Protein AF-A0A357T3I1-F1 (afdb_monomer)

Mean predicted aligned error: 11.35 Å

pLDDT: mean 78.59, std 10.68, range [49.34, 96.44]

Radius of gyration: 23.58 Å; Cα contacts (8 Å, |Δi|>4): 71; chains: 1; bounding box: 49×38×60 Å

Structure (mmCIF, N/CA/C/O backbone):
data_AF-A0A357T3I1-F1
#
_entry.id   AF-A0A357T3I1-F1
#
loop_
_atom_site.group_PDB
_atom_site.id
_atom_site.type_symbol
_atom_site.label_atom_id
_atom_site.label_alt_id
_atom_site.label_comp_id
_atom_site.label_asym_id
_atom_site.label_entity_id
_atom_site.label_seq_id
_atom_site.pdbx_PDB_ins_code
_atom_site.Cartn_x
_atom_site.Cartn_y
_atom_site.Cartn_z
_atom_site.occupancy
_atom_site.B_iso_or_equiv
_atom_site.auth_seq_id
_atom_site.auth_comp_id
_atom_site.auth_asym_id
_atom_site.auth_atom_id
_atom_site.pdbx_PDB_model_num
ATOM 1 N N . MET A 1 1 ? -26.188 -5.280 14.337 1.00 49.34 1 MET A N 1
ATOM 2 C CA . MET A 1 1 ? -26.225 -3.816 14.113 1.00 49.34 1 MET A CA 1
ATOM 3 C C . MET A 1 1 ? -26.608 -3.039 15.369 1.00 49.34 1 MET A C 1
ATOM 5 O O . MET A 1 1 ? -25.944 -2.058 15.643 1.00 49.34 1 MET A O 1
ATOM 9 N N . ALA A 1 2 ? -27.565 -3.506 16.184 1.00 55.75 2 ALA A N 1
ATOM 10 C CA . ALA A 1 2 ? -27.980 -2.818 17.419 1.00 55.75 2 ALA A CA 1
ATOM 11 C C . ALA A 1 2 ? -26.883 -2.637 18.499 1.00 55.75 2 ALA A C 1
ATOM 13 O O . ALA A 1 2 ? -27.003 -1.756 19.335 1.00 55.75 2 ALA A O 1
ATOM 14 N N . ALA A 1 3 ? -25.813 -3.443 18.479 1.00 58.44 3 ALA A N 1
ATOM 15 C CA . ALA A 1 3 ? -24.704 -3.369 19.441 1.00 58.44 3 ALA A CA 1
ATOM 16 C C . ALA A 1 3 ? -23.721 -2.203 19.207 1.00 58.44 3 ALA A C 1
ATOM 18 O O . ALA A 1 3 ? -23.031 -1.786 20.128 1.00 58.44 3 ALA A O 1
ATOM 19 N N . LEU A 1 4 ? -23.633 -1.715 17.964 1.00 58.88 4 LEU A N 1
ATOM 20 C CA . LEU A 1 4 ? -22.737 -0.623 17.555 1.00 58.88 4 LEU A CA 1
ATOM 21 C C . LEU A 1 4 ? -23.476 0.728 17.473 1.00 58.88 4 LEU A C 1
ATOM 23 O O . LEU A 1 4 ? -22.842 1.754 17.265 1.00 58.88 4 LEU A O 1
ATOM 27 N N . ASP A 1 5 ? -24.800 0.726 17.667 1.00 59.16 5 ASP A N 1
ATOM 28 C CA . ASP A 1 5 ? -25.679 1.908 17.686 1.00 59.16 5 ASP A CA 1
ATOM 29 C C . ASP A 1 5 ? -25.982 2.354 19.131 1.00 59.16 5 ASP A C 1
ATOM 31 O O . ASP A 1 5 ? -27.090 2.749 19.494 1.00 59.16 5 ASP A O 1
ATOM 35 N N . THR A 1 6 ? -24.993 2.214 20.012 1.00 65.44 6 THR A N 1
ATOM 36 C CA . THR A 1 6 ? -25.048 2.754 21.373 1.00 65.44 6 THR A CA 1
ATOM 37 C C . THR A 1 6 ? -24.766 4.254 21.308 1.00 65.44 6 THR A C 1
ATOM 39 O O . THR A 1 6 ? -23.938 4.700 20.515 1.00 65.44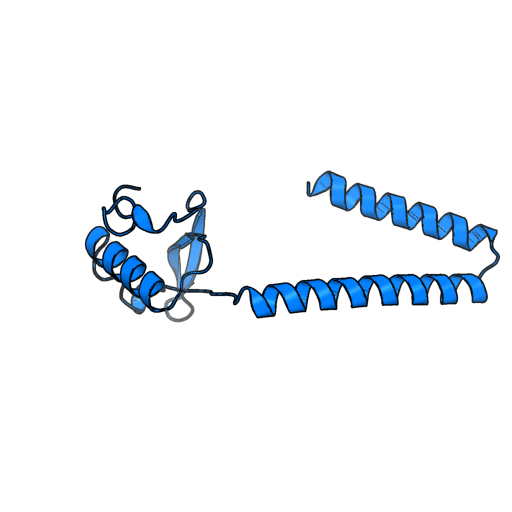 6 THR A O 1
ATOM 42 N N . GLU A 1 7 ? -25.420 5.053 22.154 1.00 62.41 7 GLU A N 1
ATOM 43 C CA . GLU A 1 7 ? -25.357 6.525 22.098 1.00 62.41 7 GLU A CA 1
ATOM 44 C C . GLU A 1 7 ? -23.918 7.086 22.160 1.00 62.41 7 GLU A C 1
ATOM 46 O O . GLU A 1 7 ? -23.617 8.100 21.533 1.00 62.41 7 GLU A O 1
ATOM 51 N N . GLU A 1 8 ? -23.012 6.375 22.841 1.00 61.28 8 GLU A N 1
ATOM 52 C CA . GLU A 1 8 ? -21.580 6.692 22.939 1.00 61.28 8 GLU A CA 1
ATOM 53 C C . GLU A 1 8 ? -20.787 6.396 21.654 1.00 61.28 8 GLU A C 1
ATOM 55 O O . GLU A 1 8 ? -19.853 7.124 21.327 1.00 61.28 8 GLU A O 1
ATOM 60 N N . LEU A 1 9 ? -21.175 5.366 20.894 1.00 61.47 9 LEU A N 1
ATOM 61 C CA . LEU A 1 9 ? -20.505 4.953 19.654 1.00 61.47 9 LEU A CA 1
ATOM 62 C C . LEU A 1 9 ? -21.019 5.715 18.426 1.00 61.47 9 LEU A C 1
ATOM 64 O O . LEU A 1 9 ? -20.276 5.910 17.465 1.00 61.47 9 LEU A O 1
ATOM 68 N N . ARG A 1 10 ? -22.257 6.220 18.477 1.00 64.56 10 ARG A N 1
ATOM 69 C CA . ARG A 1 10 ? -22.855 7.044 17.412 1.00 64.56 10 ARG A CA 1
ATOM 70 C C . ARG A 1 10 ? -22.132 8.381 17.213 1.00 64.56 10 ARG A C 1
ATOM 72 O O . ARG A 1 10 ? -22.077 8.889 16.099 1.00 64.56 10 ARG A O 1
ATOM 79 N N . ASN A 1 11 ? -21.546 8.935 18.275 1.00 64.56 11 ASN A N 1
ATOM 80 C CA . ASN A 1 11 ? -20.749 10.167 18.203 1.00 64.56 11 ASN A CA 1
ATOM 81 C C . ASN A 1 11 ? -19.350 9.947 17.610 1.00 64.56 11 ASN A C 1
ATOM 83 O O . ASN A 1 11 ? -18.646 10.914 17.329 1.00 64.56 11 ASN A O 1
ATOM 87 N N . LEU A 1 12 ? -18.939 8.690 17.449 1.00 66.75 12 LEU A N 1
ATOM 88 C CA . LEU A 1 12 ? -17.591 8.323 17.044 1.00 66.75 12 LEU A CA 1
ATOM 89 C C . LEU A 1 12 ? -17.424 8.200 15.516 1.00 66.75 12 LEU A C 1
ATOM 91 O O . LEU A 1 12 ? -16.318 7.897 15.063 1.00 66.75 12 LEU A O 1
ATOM 95 N N . ASP A 1 13 ? -18.501 8.442 14.752 1.00 65.31 13 ASP A N 1
ATOM 96 C CA . ASP A 1 13 ? -18.600 8.316 13.286 1.00 65.31 13 ASP A CA 1
ATOM 97 C C . ASP A 1 13 ? -17.827 7.095 12.770 1.00 65.31 13 ASP A C 1
ATOM 99 O O . ASP A 1 13 ? -16.860 7.174 12.007 1.00 65.31 13 ASP A O 1
ATOM 103 N N . LEU A 1 14 ? -18.180 5.936 13.330 1.00 69.81 14 LEU A N 1
ATOM 104 C CA . LEU A 1 14 ? -17.583 4.670 12.945 1.00 69.81 14 LEU A CA 1
ATOM 105 C C . LEU A 1 14 ? -18.093 4.311 11.553 1.00 69.81 14 LEU A C 1
ATOM 107 O O . LEU A 1 14 ? -19.210 3.824 11.388 1.00 69.81 14 LEU A O 1
ATOM 111 N N . GLU A 1 15 ? -17.252 4.530 10.550 1.00 66.81 15 GLU A N 1
ATOM 112 C CA . GLU A 1 15 ? -17.477 3.999 9.212 1.00 66.81 15 GLU A CA 1
ATOM 113 C C . GLU A 1 15 ? -17.235 2.482 9.263 1.00 66.81 15 GLU A C 1
ATOM 115 O O . GLU A 1 15 ? -16.101 2.003 9.196 1.00 66.81 15 GLU A O 1
ATOM 120 N N . VAL A 1 16 ? -18.307 1.726 9.515 1.00 69.50 16 VAL A N 1
ATOM 121 C CA . VAL A 1 16 ? -18.262 0.265 9.634 1.00 69.50 16 VAL A CA 1
ATOM 122 C C . VAL A 1 16 ? -18.706 -0.358 8.316 1.00 69.50 16 VAL A C 1
ATOM 124 O O . VAL A 1 16 ? -19.851 -0.196 7.890 1.00 69.50 16 VAL A O 1
ATOM 127 N N . GLY A 1 17 ? -17.804 -1.101 7.674 1.00 67.25 17 GLY A N 1
ATOM 128 C CA . GLY A 1 17 ? -18.145 -1.905 6.499 1.00 67.25 17 GLY A CA 1
ATOM 129 C C . GLY A 1 17 ? -19.088 -3.068 6.849 1.00 67.25 17 GLY A C 1
ATOM 130 O O . GLY A 1 17 ? -19.182 -3.462 8.014 1.00 67.25 17 GLY A O 1
ATOM 131 N N . PRO A 1 18 ? -19.790 -3.667 5.868 1.00 72.81 18 PRO A N 1
ATOM 132 C CA . PRO A 1 18 ? -20.640 -4.820 6.135 1.00 72.81 18 PRO A CA 1
ATOM 133 C C . PRO A 1 18 ? -19.800 -5.969 6.723 1.00 72.81 18 PRO A C 1
ATOM 135 O O . PRO A 1 18 ? -18.780 -6.333 6.125 1.00 72.81 18 PRO A O 1
ATOM 138 N N . PRO A 1 19 ? -20.210 -6.547 7.868 1.00 71.75 19 PRO A N 1
ATOM 139 C CA . PRO A 1 19 ? -19.456 -7.603 8.530 1.00 71.75 19 PRO A CA 1
ATOM 140 C C . PRO A 1 19 ? -19.282 -8.801 7.599 1.00 71.75 19 PRO A C 1
ATOM 142 O O . PRO A 1 19 ? -20.251 -9.274 7.001 1.00 71.75 19 PRO A O 1
ATOM 145 N N . GLN A 1 20 ? -18.048 -9.287 7.482 1.00 77.56 20 GLN A N 1
ATOM 146 C CA . GLN A 1 20 ? -17.726 -10.439 6.645 1.00 77.56 20 GLN A CA 1
ATOM 147 C C . GLN A 1 20 ? -17.633 -11.703 7.509 1.00 77.56 20 GLN A C 1
ATOM 149 O O . GLN A 1 20 ? -17.027 -11.653 8.583 1.00 77.56 20 GLN A O 1
ATOM 154 N N . PRO A 1 21 ? -18.205 -12.840 7.076 1.00 78.88 21 PRO A N 1
ATOM 155 C CA . PRO A 1 21 ? -17.994 -14.107 7.761 1.00 78.88 21 PRO A CA 1
ATOM 156 C C . PRO A 1 21 ? -16.523 -14.514 7.630 1.00 78.88 21 PRO A C 1
ATOM 158 O O . PRO A 1 21 ? -15.963 -14.505 6.533 1.00 78.88 21 PRO A O 1
ATOM 161 N N . TYR A 1 22 ? -15.899 -14.879 8.745 1.00 79.12 22 TYR A N 1
ATOM 162 C CA . TYR A 1 22 ? -14.507 -15.307 8.792 1.00 79.12 22 TYR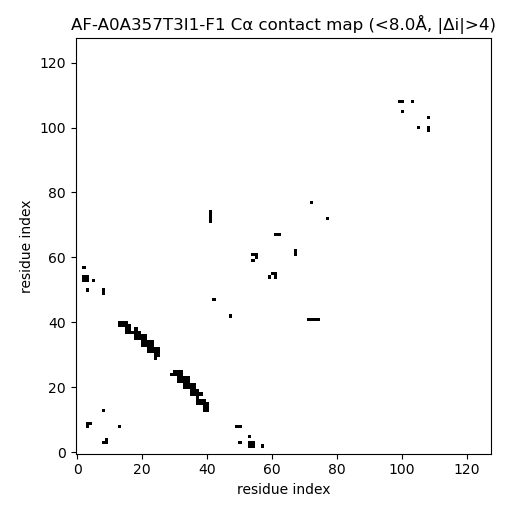 A CA 1
ATOM 163 C C . TYR A 1 22 ? -14.417 -16.653 9.498 1.00 79.12 22 TYR A C 1
ATOM 165 O O . TYR A 1 22 ? -14.842 -16.786 10.639 1.00 79.12 22 TYR A O 1
ATOM 173 N N . ASN A 1 23 ? -13.866 -17.656 8.823 1.00 79.06 23 ASN A N 1
ATOM 174 C CA . ASN A 1 23 ? -13.674 -18.980 9.402 1.00 79.06 23 ASN A CA 1
ATOM 175 C C . ASN A 1 23 ? -12.182 -19.186 9.620 1.00 79.06 23 ASN A C 1
ATOM 177 O O . ASN A 1 23 ? -11.398 -18.997 8.689 1.00 79.06 23 ASN A O 1
ATOM 181 N N . TYR A 1 24 ? -11.796 -19.593 10.824 1.00 73.69 24 TYR A N 1
ATOM 182 C CA . TYR A 1 24 ? -10.412 -19.937 11.124 1.00 73.69 24 TYR A CA 1
ATOM 183 C C . TYR A 1 24 ? -10.343 -21.276 11.850 1.00 73.69 24 TYR A C 1
ATOM 185 O O . TYR A 1 24 ? -11.229 -21.648 12.622 1.00 73.69 24 TYR A O 1
ATOM 193 N N . VAL A 1 25 ? -9.277 -22.018 11.566 1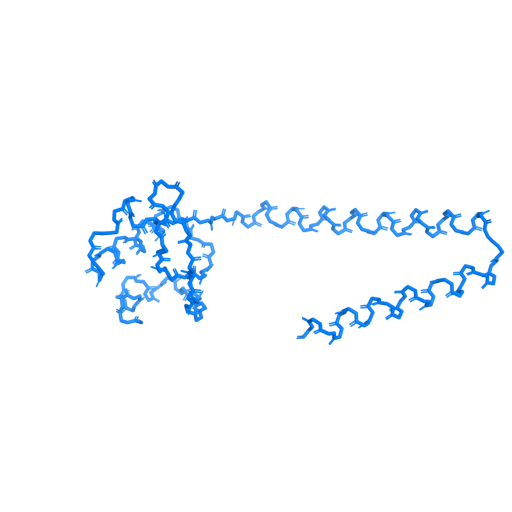.00 73.88 25 VAL A N 1
ATOM 194 C CA . VAL A 1 25 ? -8.978 -23.275 12.249 1.00 73.88 25 VAL A CA 1
ATOM 195 C C . VAL A 1 25 ? -8.155 -22.936 13.476 1.00 73.88 25 VAL A C 1
ATOM 197 O O . VAL A 1 25 ? -7.089 -22.332 13.357 1.00 73.88 25 VAL A O 1
ATOM 200 N N . ASP A 1 26 ? -8.649 -23.317 14.647 1.00 71.62 26 ASP A N 1
ATOM 201 C CA . ASP A 1 26 ? -7.914 -23.157 15.894 1.00 71.62 26 ASP A CA 1
ATOM 202 C C . ASP A 1 26 ? -6.678 -24.086 15.888 1.00 71.62 26 ASP A C 1
ATOM 204 O O . ASP A 1 26 ? -6.840 -25.309 15.792 1.00 71.62 26 ASP A O 1
ATOM 208 N N . PRO A 1 27 ? -5.442 -23.553 15.983 1.00 69.06 27 PRO A N 1
ATOM 209 C CA . PRO A 1 27 ? -4.225 -24.365 15.930 1.00 69.06 27 PRO A CA 1
ATOM 210 C C . PRO A 1 27 ? -4.082 -25.364 17.085 1.00 69.06 27 PRO A C 1
ATOM 212 O O . PRO A 1 27 ? -3.336 -26.331 16.950 1.00 69.06 27 PRO A O 1
ATOM 215 N N . GLN A 1 28 ? -4.758 -25.137 18.218 1.00 71.75 28 GLN A N 1
ATOM 216 C CA . GLN A 1 28 ? -4.633 -25.974 19.414 1.00 71.75 28 GLN A CA 1
ATOM 217 C C . GLN A 1 28 ? -5.680 -27.089 19.463 1.00 71.75 28 GLN A C 1
ATOM 219 O O . GLN A 1 28 ? -5.391 -28.188 19.931 1.00 71.75 28 GLN A O 1
ATOM 224 N N . THR A 1 29 ? -6.891 -26.828 18.964 1.00 74.00 29 THR A N 1
ATOM 225 C CA . THR A 1 29 ? -8.011 -27.784 19.024 1.00 74.00 29 THR A CA 1
ATOM 226 C C . THR A 1 29 ? -8.369 -28.404 17.672 1.00 74.00 29 THR A C 1
ATOM 228 O O . THR A 1 29 ? -9.145 -29.357 17.628 1.00 74.00 29 THR A O 1
ATOM 231 N N . GLY A 1 30 ? -7.822 -27.895 16.559 1.00 76.00 30 GLY A N 1
ATOM 232 C CA . GLY A 1 30 ? -8.135 -28.354 15.198 1.00 76.00 30 GLY A CA 1
ATOM 233 C C . GLY A 1 30 ? -9.594 -28.120 14.782 1.00 76.00 30 GLY A C 1
ATOM 234 O O . GLY A 1 30 ? -10.019 -28.583 13.722 1.00 76.00 30 GLY A O 1
ATOM 235 N N . GLY A 1 31 ? -10.372 -27.429 15.619 1.00 77.00 31 GLY A N 1
ATOM 236 C CA . GLY A 1 31 ? -11.775 -27.120 15.393 1.00 77.00 31 GLY A CA 1
ATOM 237 C C . GLY A 1 31 ? -11.947 -25.925 14.460 1.00 77.00 31 GLY A C 1
ATOM 238 O O . GLY A 1 31 ? -11.205 -24.946 14.536 1.00 77.00 31 GLY A O 1
ATOM 239 N N . GLN A 1 32 ? -12.952 -26.003 13.587 1.00 75.44 32 GLN A N 1
ATOM 240 C CA . GLN A 1 32 ? -13.398 -24.873 12.771 1.00 75.44 32 GLN A CA 1
ATOM 241 C C . GLN A 1 32 ? -14.182 -23.902 13.659 1.00 75.44 32 GLN A C 1
ATOM 243 O O . GLN A 1 32 ? -15.248 -24.264 14.166 1.00 75.44 32 GLN A O 1
ATOM 248 N N . LYS A 1 33 ? -13.665 -22.685 13.850 1.00 75.69 33 LYS A N 1
ATOM 249 C CA . LYS A 1 33 ? -14.360 -21.603 14.554 1.00 75.69 33 LYS A CA 1
ATOM 250 C C . LYS A 1 33 ? -14.923 -20.603 13.545 1.00 75.69 33 LYS A C 1
ATOM 252 O O . LYS A 1 33 ? -14.307 -20.310 12.519 1.00 75.69 33 LYS A O 1
ATOM 257 N N . TYR A 1 34 ? -16.113 -20.097 13.855 1.00 74.75 34 TYR A N 1
ATOM 258 C CA . TYR A 1 34 ? -16.811 -19.085 13.069 1.00 74.75 34 TYR A CA 1
ATOM 259 C C . TYR A 1 34 ? -16.653 -17.737 13.761 1.00 74.75 34 TYR A C 1
ATOM 261 O O . TYR A 1 34 ? -16.952 -17.606 14.946 1.00 74.75 34 TYR A O 1
ATOM 269 N N . GLY A 1 35 ? -16.196 -16.746 13.013 1.00 76.81 35 GLY A N 1
ATOM 270 C CA . GLY A 1 35 ? -15.995 -15.381 13.459 1.00 76.81 35 GLY A CA 1
ATOM 271 C C . GLY A 1 35 ? -16.605 -14.383 12.485 1.00 76.81 35 GLY A C 1
ATOM 272 O O . GLY A 1 35 ? -17.082 -14.719 11.396 1.00 76.81 35 GLY A O 1
ATOM 273 N N . VAL A 1 36 ? -16.587 -13.125 12.899 1.00 79.00 36 VAL A N 1
ATOM 274 C CA . VAL A 1 36 ? -17.044 -12.001 12.090 1.00 79.00 36 VAL A CA 1
ATOM 275 C C . VAL A 1 36 ? -15.912 -10.998 12.007 1.00 79.00 36 VAL A C 1
ATOM 277 O O . VAL A 1 36 ? -15.366 -10.593 13.030 1.00 79.00 36 VAL A O 1
ATOM 280 N N . LEU A 1 37 ? -15.572 -10.597 10.788 1.00 79.88 37 LEU A N 1
ATOM 281 C CA . LEU A 1 37 ? -14.552 -9.597 10.541 1.00 79.88 37 LEU A CA 1
ATOM 282 C C . LEU A 1 37 ? -15.213 -8.235 10.320 1.00 79.88 37 LEU A C 1
ATOM 284 O O . LEU A 1 37 ? -16.067 -8.066 9.444 1.00 79.88 37 LEU A O 1
ATOM 288 N N . ILE A 1 38 ? -14.820 -7.279 11.158 1.00 80.75 38 ILE A N 1
ATOM 289 C CA . ILE A 1 38 ? -15.347 -5.918 11.199 1.00 80.75 38 ILE A CA 1
ATOM 290 C C . ILE A 1 38 ? -14.197 -4.981 10.837 1.00 80.75 38 ILE A C 1
ATOM 292 O O . ILE A 1 38 ? -13.169 -4.978 11.507 1.00 80.75 38 ILE A O 1
ATOM 296 N N . HIS A 1 39 ? -14.372 -4.194 9.776 1.00 81.38 39 HIS A N 1
ATOM 297 C CA . HIS A 1 39 ? -13.441 -3.125 9.427 1.00 81.38 39 HIS A CA 1
ATOM 298 C C . HIS A 1 39 ? -13.996 -1.792 9.906 1.00 81.38 39 HIS A C 1
ATOM 300 O O . HIS A 1 39 ? -15.178 -1.500 9.713 1.00 81.38 39 HIS A O 1
ATOM 306 N N . THR A 1 40 ? -13.121 -0.985 10.486 1.00 81.88 40 THR A N 1
ATOM 307 C CA . THR A 1 40 ? -13.423 0.353 10.986 1.00 81.88 40 THR A CA 1
ATOM 308 C C . THR A 1 40 ? -12.321 1.311 10.552 1.00 81.88 40 THR A C 1
ATOM 310 O O . THR A 1 40 ? -11.241 0.892 10.122 1.00 81.88 40 THR A O 1
ATOM 313 N N . ARG A 1 41 ? -12.544 2.615 10.739 1.00 82.81 41 ARG A N 1
ATOM 314 C CA . ARG A 1 41 ? -11.439 3.579 10.745 1.00 82.81 41 ARG A CA 1
ATOM 315 C C . ARG A 1 41 ? -10.431 3.254 11.852 1.00 82.81 41 ARG A C 1
ATOM 317 O O . ARG A 1 41 ? -10.726 2.509 12.789 1.00 82.81 41 ARG A O 1
ATOM 324 N N . PHE A 1 42 ? -9.262 3.883 11.772 1.00 80.44 42 PHE A N 1
ATOM 325 C CA . PHE A 1 42 ? -8.302 3.888 12.871 1.00 80.44 42 PHE A CA 1
ATOM 326 C C . PHE A 1 42 ? -8.970 4.406 14.154 1.00 80.44 42 PHE A C 1
ATOM 328 O O . PHE A 1 42 ? -9.526 5.509 14.153 1.00 80.44 42 PHE A O 1
ATOM 335 N N . LEU A 1 43 ? -8.914 3.607 15.221 1.00 82.38 43 LEU A N 1
ATOM 336 C CA . LEU A 1 43 ? -9.381 3.961 16.561 1.00 82.38 43 LEU A CA 1
ATOM 337 C C . LEU A 1 43 ? -8.180 4.236 17.460 1.00 82.38 43 LEU A C 1
ATOM 339 O O . LEU A 1 43 ? -7.182 3.533 17.389 1.00 8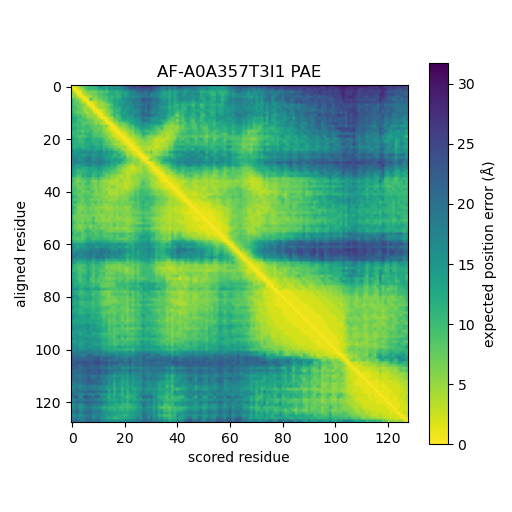2.38 43 LEU A O 1
ATOM 343 N N . ASN A 1 44 ? -8.249 5.231 18.334 1.00 81.75 44 ASN A N 1
ATOM 344 C CA . ASN A 1 44 ? -7.231 5.354 19.381 1.00 81.75 44 ASN A CA 1
ATOM 345 C C . ASN A 1 44 ? -7.459 4.315 20.509 1.00 81.75 44 ASN A C 1
ATOM 347 O O . ASN A 1 44 ? -8.534 3.729 20.601 1.00 81.75 44 ASN A O 1
ATOM 351 N N . GLN A 1 45 ? -6.486 4.121 21.412 1.00 82.62 45 GLN A N 1
ATOM 352 C CA . GLN A 1 45 ? -6.606 3.152 22.524 1.00 82.62 45 GLN A CA 1
ATOM 353 C C . GLN A 1 45 ? -7.854 3.349 23.407 1.00 82.62 45 GLN A C 1
ATOM 355 O O . GLN A 1 45 ? -8.369 2.392 23.982 1.00 82.62 45 GLN A O 1
ATOM 360 N N . GLN A 1 46 ? -8.331 4.587 23.564 1.00 82.88 46 GLN A N 1
ATOM 361 C CA . GLN A 1 46 ? -9.501 4.890 24.393 1.00 82.88 46 GLN A CA 1
ATOM 362 C C . GLN A 1 46 ? -10.789 4.493 23.663 1.00 82.88 46 GLN A C 1
ATOM 364 O O . GLN A 1 46 ? -11.659 3.855 24.246 1.00 82.88 46 GLN A O 1
ATOM 369 N N . GLU A 1 47 ? -10.876 4.831 22.378 1.00 81.69 47 GLU A N 1
ATOM 370 C CA . GLU A 1 47 ? -11.969 4.472 21.477 1.00 81.69 47 GLU A CA 1
ATOM 371 C C . GLU A 1 47 ? -12.079 2.954 21.290 1.00 81.69 47 GLU A C 1
ATOM 373 O O . GLU A 1 47 ? -13.172 2.402 21.372 1.00 81.69 47 GLU A O 1
ATOM 378 N N . GLU A 1 48 ? -10.951 2.270 21.101 1.00 82.06 48 GLU A N 1
ATOM 379 C CA . GLU A 1 48 ? -10.889 0.812 20.981 1.00 82.06 48 GLU A CA 1
ATOM 380 C C . GLU A 1 48 ? -11.459 0.135 22.228 1.00 82.06 48 GLU A C 1
ATOM 382 O O . GLU A 1 48 ? -12.341 -0.718 22.130 1.00 82.06 48 GLU A O 1
ATOM 387 N N . LYS A 1 49 ? -11.028 0.576 23.416 1.00 83.62 49 LYS A N 1
ATOM 388 C CA . LYS A 1 49 ? -11.526 0.034 24.681 1.00 83.62 49 LYS A CA 1
ATOM 389 C C . LYS A 1 49 ? -13.035 0.234 24.836 1.00 83.62 49 LYS A C 1
ATOM 391 O O . LYS A 1 49 ? -13.716 -0.663 25.333 1.00 83.62 49 LYS A O 1
ATOM 396 N N . LEU A 1 50 ? -13.565 1.381 24.407 1.00 82.38 50 LEU A N 1
ATOM 397 C CA . LEU A 1 50 ? -15.007 1.652 24.420 1.00 82.38 50 LEU A CA 1
ATOM 398 C C . LEU A 1 50 ? -15.767 0.719 23.470 1.00 82.38 50 LEU A C 1
ATOM 400 O O . LEU A 1 50 ? -16.808 0.183 23.849 1.00 82.38 50 LEU A O 1
ATOM 404 N N . VAL A 1 51 ? -15.234 0.478 22.270 1.00 81.81 51 VAL A N 1
ATOM 405 C CA . VAL A 1 51 ? -15.832 -0.440 21.290 1.00 81.81 51 VAL A CA 1
ATOM 406 C C . VAL A 1 51 ? -15.819 -1.881 21.797 1.00 81.81 51 VAL A C 1
ATOM 408 O O . VAL A 1 51 ? -16.852 -2.544 21.733 1.00 81.81 51 VAL A O 1
ATOM 411 N N . ILE A 1 52 ? -14.702 -2.353 22.357 1.00 81.56 52 ILE A N 1
ATOM 412 C CA . ILE A 1 52 ? -14.598 -3.704 22.932 1.00 81.56 52 ILE A CA 1
ATOM 413 C C . ILE A 1 52 ? -15.578 -3.862 24.100 1.00 81.56 52 ILE A C 1
ATOM 415 O O . ILE A 1 52 ? -16.368 -4.800 24.106 1.00 81.56 52 ILE A O 1
ATOM 419 N N . THR A 1 53 ? -15.632 -2.892 25.019 1.00 82.00 53 THR A N 1
ATOM 420 C CA . THR A 1 53 ? -16.568 -2.925 26.160 1.00 82.00 53 THR A CA 1
ATOM 421 C C . THR A 1 53 ? -18.033 -2.956 25.697 1.00 82.00 53 THR A C 1
ATOM 423 O O . THR A 1 53 ? -18.874 -3.650 26.272 1.00 82.00 53 THR A O 1
ATOM 426 N N . ALA A 1 54 ? -18.374 -2.205 24.645 1.00 80.06 54 ALA A N 1
ATOM 427 C CA . ALA A 1 54 ? -19.719 -2.212 24.075 1.00 80.06 54 ALA A CA 1
ATOM 428 C C . ALA A 1 54 ? -20.058 -3.545 23.385 1.00 80.06 54 ALA A C 1
ATOM 430 O O . ALA A 1 54 ? -21.190 -4.023 23.498 1.00 80.06 54 ALA A O 1
ATOM 431 N N . LEU A 1 55 ? -19.085 -4.156 22.704 1.00 79.12 55 LEU A N 1
ATOM 432 C CA . LEU A 1 55 ? -19.223 -5.471 22.079 1.00 79.12 55 LEU A CA 1
ATOM 433 C C . LEU A 1 55 ? -19.407 -6.574 23.130 1.00 79.12 55 LEU A C 1
ATOM 435 O O . LEU A 1 55 ? -20.338 -7.369 22.999 1.00 79.12 55 LEU A O 1
ATOM 439 N N . GLU A 1 56 ? -18.610 -6.572 24.200 1.00 80.31 56 GLU A N 1
ATOM 440 C CA . GLU A 1 56 ? -18.750 -7.495 25.336 1.00 80.31 56 GLU A CA 1
ATOM 441 C C . GLU A 1 56 ? -20.138 -7.385 25.982 1.00 80.31 56 GLU A C 1
ATOM 443 O O . GLU A 1 56 ? -20.816 -8.380 26.242 1.00 80.31 56 GLU A O 1
ATOM 448 N N . LYS A 1 57 ? -20.632 -6.157 26.174 1.00 79.00 57 LYS A N 1
ATOM 449 C CA . LYS A 1 57 ? -21.961 -5.924 26.752 1.00 79.00 57 LYS A CA 1
ATOM 450 C C . LYS A 1 57 ? -23.098 -6.460 25.876 1.00 79.00 57 LYS A C 1
ATOM 452 O O . LYS A 1 57 ? -24.144 -6.838 26.402 1.00 79.00 57 LYS A O 1
ATOM 457 N N . ALA A 1 58 ? -22.929 -6.456 24.555 1.00 74.69 58 ALA A N 1
ATOM 458 C CA . ALA A 1 58 ? -23.966 -6.867 23.616 1.00 74.69 58 ALA A CA 1
ATOM 459 C C . ALA A 1 58 ? -23.944 -8.365 23.276 1.00 74.69 58 ALA A C 1
ATOM 461 O O . ALA A 1 58 ? -25.000 -8.926 22.982 1.00 74.69 58 ALA A O 1
ATOM 462 N N . PHE A 1 59 ? -22.768 -8.999 23.294 1.00 73.38 59 PHE A N 1
ATOM 463 C CA . PHE A 1 59 ? -22.579 -10.383 22.845 1.00 73.38 59 PHE A CA 1
ATOM 464 C C . PHE A 1 59 ? -22.125 -11.356 23.953 1.00 73.38 59 PHE A C 1
ATOM 466 O O . PHE A 1 59 ? -22.115 -12.560 23.704 1.00 73.38 59 PHE A O 1
ATOM 473 N N . GLY A 1 60 ? -21.845 -10.877 25.173 1.00 71.56 60 GLY A N 1
ATOM 474 C CA . GLY A 1 60 ? -21.293 -11.667 26.286 1.00 71.56 60 GLY A CA 1
ATOM 475 C C . GLY A 1 60 ? -19.775 -11.491 26.417 1.00 71.56 60 GLY A C 1
ATOM 476 O O . GLY A 1 60 ? -19.181 -10.795 25.600 1.00 71.56 60 GLY A O 1
ATOM 477 N N . GLU A 1 61 ? -19.141 -12.089 27.436 1.00 65.00 61 GLU A N 1
ATOM 478 C CA . GLU A 1 61 ? -17.673 -12.044 27.593 1.00 65.00 61 GLU A CA 1
ATOM 479 C C . GLU A 1 61 ? -16.990 -12.550 26.313 1.00 65.00 61 GLU A C 1
ATOM 481 O O . GLU A 1 61 ? -17.067 -13.731 25.971 1.00 65.00 61 GLU A O 1
ATOM 486 N N . ILE A 1 62 ? -16.341 -11.634 25.592 1.00 63.69 62 ILE A N 1
ATOM 487 C CA . ILE A 1 62 ? -15.487 -11.952 24.451 1.00 63.69 62 ILE A CA 1
ATOM 488 C C . ILE A 1 62 ? -14.110 -12.260 25.036 1.00 63.69 62 ILE A C 1
ATOM 490 O O . ILE A 1 62 ? -13.218 -11.421 25.046 1.00 63.69 62 ILE A O 1
ATOM 494 N N . ASP A 1 63 ? -13.972 -13.451 25.611 1.00 57.94 63 ASP A N 1
ATOM 495 C CA . ASP A 1 63 ? -12.732 -13.883 26.260 1.00 57.94 63 ASP A CA 1
ATOM 496 C C . ASP A 1 63 ? -11.623 -14.174 25.225 1.00 57.94 63 ASP A C 1
ATOM 498 O O . ASP A 1 63 ? -11.914 -14.365 24.038 1.00 57.94 63 ASP A O 1
ATOM 502 N N . GLU A 1 64 ? -10.359 -14.272 25.647 1.00 54.19 64 GLU A N 1
ATOM 503 C CA . GLU A 1 64 ? -9.221 -14.583 24.755 1.00 54.19 64 GLU A CA 1
ATOM 504 C C . GLU A 1 64 ? -9.399 -15.934 24.019 1.00 54.19 64 GLU A C 1
ATOM 506 O O . GLU A 1 64 ? -8.956 -16.088 22.876 1.00 54.19 64 GLU A O 1
ATOM 511 N N . GLU A 1 65 ? -10.145 -16.888 24.595 1.00 54.66 65 GLU A N 1
ATOM 512 C CA . GLU A 1 65 ? -10.517 -18.157 23.936 1.00 54.66 65 GLU A CA 1
ATOM 513 C C . GLU A 1 65 ? -11.468 -17.991 22.732 1.00 54.66 65 GLU A C 1
ATOM 515 O O . GLU A 1 65 ? -11.535 -18.860 21.844 1.00 54.66 65 GLU A O 1
ATOM 520 N N . SER A 1 66 ? -12.171 -16.857 22.666 1.00 58.22 66 SER A N 1
ATOM 521 C CA . SER A 1 66 ? -13.045 -16.457 21.557 1.00 58.22 66 SER A CA 1
ATOM 522 C C . SER A 1 66 ? -12.255 -16.049 20.311 1.00 58.22 66 SER A C 1
ATOM 524 O O . SER A 1 66 ? -12.838 -15.931 19.237 1.00 58.22 66 SER A O 1
ATOM 526 N N . GLY A 1 67 ? -10.935 -15.844 20.432 1.00 61.31 67 GLY A N 1
ATOM 527 C CA . GLY A 1 67 ? -10.047 -15.510 19.318 1.00 61.31 67 GLY A CA 1
ATOM 528 C C . GLY A 1 67 ? -10.195 -14.082 18.792 1.00 61.31 67 GLY A C 1
ATOM 529 O O . GLY A 1 67 ? -10.031 -13.867 17.590 1.00 61.31 67 GLY A O 1
ATOM 530 N N . LEU A 1 68 ? -10.505 -13.110 19.659 1.00 71.31 68 LEU A N 1
ATOM 531 C CA . LEU A 1 68 ? -10.530 -11.695 19.281 1.00 71.31 68 LEU A CA 1
ATOM 532 C C . LEU A 1 68 ? -9.145 -11.273 18.760 1.00 71.31 68 LEU A C 1
ATOM 534 O O . LEU A 1 68 ? -8.167 -11.249 19.502 1.00 71.31 68 LEU A O 1
ATOM 538 N N . GLN A 1 69 ? -9.068 -10.930 17.474 1.00 72.12 69 GLN A N 1
ATOM 539 C CA . GLN A 1 69 ? -7.868 -10.371 16.857 1.00 72.12 69 GLN A CA 1
ATOM 540 C C . GLN A 1 69 ? -8.138 -8.931 16.444 1.00 72.12 69 GLN A C 1
ATOM 542 O O . GLN A 1 69 ? -8.894 -8.676 15.505 1.00 72.12 69 GLN A O 1
ATOM 547 N N . VAL A 1 70 ? -7.490 -7.994 17.130 1.00 74.94 70 VAL A N 1
ATOM 548 C CA . VAL A 1 70 ? -7.478 -6.588 16.731 1.00 74.94 70 VAL A CA 1
ATOM 549 C C . VAL A 1 70 ? -6.206 -6.336 15.932 1.00 74.94 70 VAL A C 1
ATOM 551 O O . VAL A 1 70 ? -5.103 -6.334 16.471 1.00 74.94 70 VAL A O 1
ATOM 554 N N . ASN A 1 71 ? -6.366 -6.151 14.623 1.00 79.25 71 ASN A N 1
ATOM 555 C CA . ASN A 1 71 ? -5.272 -5.799 13.727 1.00 79.25 71 ASN A CA 1
ATOM 556 C C .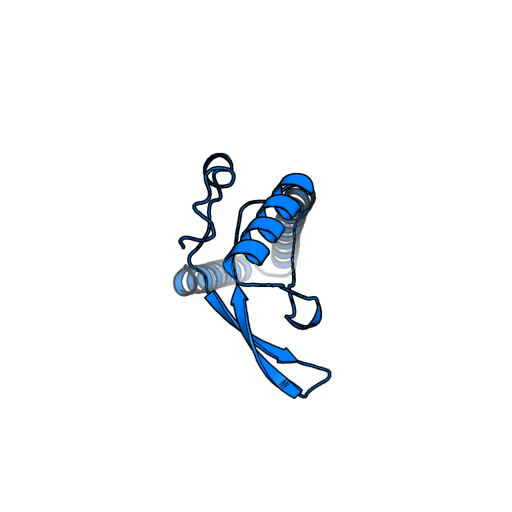 ASN A 1 71 ? -5.372 -4.314 13.392 1.00 79.25 71 ASN A C 1
ATOM 558 O O . ASN A 1 71 ? -6.262 -3.895 12.652 1.00 79.25 71 ASN A O 1
ATOM 562 N N . GLN A 1 72 ? -4.447 -3.525 13.930 1.00 75.31 72 GLN A N 1
ATOM 563 C CA . GLN A 1 72 ? -4.409 -2.087 13.718 1.00 75.31 72 GLN A CA 1
ATOM 564 C C . GLN A 1 72 ? -3.186 -1.691 12.899 1.00 75.31 72 GLN A C 1
ATOM 566 O O . GLN A 1 72 ? -2.063 -2.099 13.186 1.00 75.31 72 GLN A O 1
ATOM 571 N N . VAL A 1 73 ? -3.412 -0.853 11.890 1.00 77.75 73 VAL A N 1
ATOM 572 C CA . VAL A 1 73 ? -2.342 -0.222 11.119 1.00 77.75 73 VAL A CA 1
ATOM 573 C C . VAL A 1 73 ? -2.362 1.269 11.411 1.00 77.75 73 VAL A C 1
ATOM 575 O O . VAL A 1 73 ? -3.382 1.936 11.231 1.00 77.75 73 VAL A O 1
ATOM 578 N N . GLU A 1 74 ? -1.230 1.799 11.866 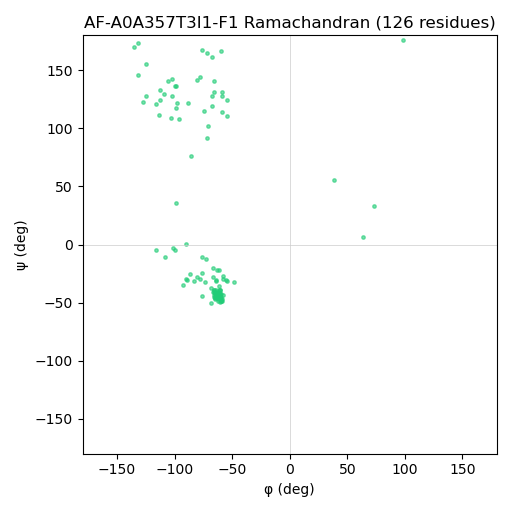1.00 81.75 74 GLU A N 1
ATOM 579 C CA . GLU A 1 74 ? -1.084 3.230 12.103 1.00 81.75 74 GLU A CA 1
ATOM 580 C C . GLU A 1 74 ? -1.115 4.000 10.770 1.00 81.75 74 GLU A C 1
ATOM 582 O O . GLU A 1 74 ? -0.325 3.701 9.865 1.00 81.75 74 GLU A O 1
ATOM 587 N N . PRO A 1 75 ? -1.969 5.034 10.633 1.00 81.56 75 PRO A N 1
ATOM 588 C CA . PRO A 1 75 ? -2.112 5.792 9.392 1.00 81.5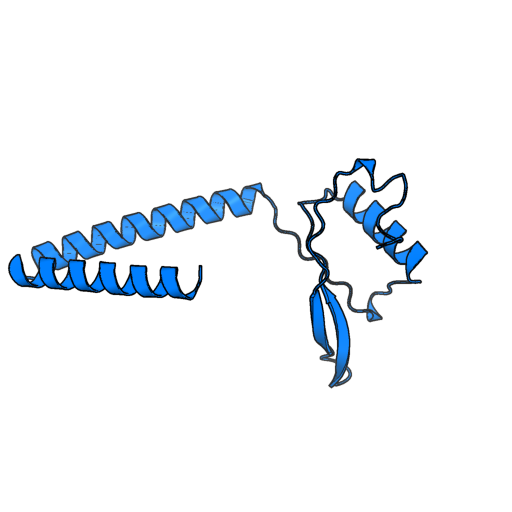6 75 PRO A CA 1
ATOM 589 C C . PRO A 1 75 ? -0.804 6.427 8.915 1.00 81.56 75 PRO A C 1
ATOM 591 O O . PRO A 1 75 ? -0.596 6.598 7.715 1.00 81.56 75 PRO A O 1
ATOM 594 N N . VAL A 1 76 ? 0.086 6.776 9.849 1.00 84.81 76 VAL A N 1
ATOM 595 C CA . VAL A 1 76 ? 1.380 7.402 9.550 1.00 84.81 76 VAL A CA 1
ATOM 596 C C . VAL A 1 76 ? 2.308 6.411 8.848 1.00 84.81 76 VAL A C 1
ATOM 598 O O . VAL A 1 76 ? 2.804 6.714 7.764 1.00 84.81 76 VAL A O 1
ATOM 601 N N . ILE A 1 77 ? 2.469 5.209 9.413 1.00 84.12 77 ILE A N 1
ATOM 602 C CA . ILE A 1 77 ? 3.306 4.144 8.840 1.00 84.12 77 ILE A CA 1
ATOM 603 C C . ILE A 1 77 ? 2.719 3.671 7.508 1.00 84.12 77 ILE A C 1
ATOM 605 O O . ILE A 1 77 ? 3.453 3.499 6.538 1.00 84.12 77 ILE A O 1
ATOM 609 N N . GLY A 1 78 ? 1.392 3.518 7.424 1.00 84.19 78 GLY A N 1
ATOM 610 C CA . GLY A 1 78 ? 0.720 3.144 6.178 1.00 84.19 78 GLY A CA 1
ATOM 611 C C . GLY A 1 78 ? 0.965 4.155 5.054 1.00 84.19 78 GLY A C 1
ATOM 612 O O . GLY A 1 78 ? 1.272 3.769 3.925 1.00 84.19 78 GLY A O 1
ATOM 613 N N . LYS A 1 79 ? 0.898 5.457 5.365 1.00 89.25 79 LYS A N 1
ATOM 614 C CA . LYS A 1 79 ? 1.185 6.528 4.403 1.00 89.25 79 LYS A CA 1
ATOM 615 C C . LYS A 1 79 ? 2.644 6.502 3.952 1.00 89.25 79 LYS A C 1
ATOM 617 O O . LYS A 1 79 ? 2.906 6.599 2.757 1.00 89.25 79 LYS A O 1
ATOM 622 N N . GLU A 1 80 ? 3.587 6.359 4.877 1.00 91.31 80 GLU A N 1
ATOM 623 C CA . GLU A 1 80 ? 5.011 6.270 4.544 1.00 91.31 80 GLU A CA 1
ATOM 624 C C . GLU A 1 80 ? 5.318 5.041 3.676 1.00 91.31 80 GLU A C 1
ATOM 626 O O . GLU A 1 80 ? 5.989 5.160 2.651 1.00 91.31 80 GLU A O 1
ATOM 631 N N . LEU A 1 81 ? 4.754 3.879 4.021 1.00 93.06 81 LEU A N 1
ATOM 632 C CA . LEU A 1 81 ? 4.900 2.647 3.249 1.00 93.06 81 LEU A CA 1
ATOM 633 C C . LEU A 1 81 ? 4.354 2.800 1.825 1.00 93.06 81 LEU A C 1
ATOM 635 O O . LEU A 1 81 ? 5.009 2.370 0.877 1.00 93.06 81 LEU A O 1
ATOM 639 N N . LEU A 1 82 ? 3.201 3.457 1.661 1.00 91.44 82 LEU A N 1
ATOM 640 C CA . LEU A 1 82 ? 2.618 3.748 0.351 1.00 91.44 82 LEU A CA 1
ATOM 641 C C . LEU A 1 82 ? 3.562 4.599 -0.507 1.00 91.44 82 LEU A C 1
ATOM 643 O O . LEU A 1 82 ? 3.813 4.264 -1.664 1.00 91.44 82 LEU A O 1
ATOM 647 N N . PHE A 1 83 ? 4.110 5.683 0.051 1.00 94.38 83 PHE A N 1
ATOM 648 C CA . PHE A 1 83 ? 5.042 6.541 -0.684 1.00 94.38 83 PHE A CA 1
ATOM 649 C C . PHE A 1 83 ? 6.353 5.824 -1.002 1.00 94.38 83 PHE A C 1
ATOM 651 O O . PHE A 1 83 ? 6.847 5.938 -2.120 1.00 94.38 83 PHE A O 1
ATOM 658 N N . ASN A 1 84 ? 6.891 5.039 -0.069 1.00 95.38 84 ASN A N 1
ATOM 659 C CA . ASN A 1 84 ? 8.103 4.256 -0.299 1.00 95.38 84 ASN A CA 1
ATOM 660 C C . ASN A 1 84 ? 7.896 3.201 -1.393 1.00 95.38 84 ASN A C 1
ATOM 662 O O . ASN A 1 84 ? 8.732 3.078 -2.289 1.00 95.38 84 ASN A O 1
ATOM 666 N N . ALA A 1 85 ? 6.766 2.491 -1.375 1.00 94.75 85 ALA A N 1
ATOM 667 C CA . ALA A 1 85 ? 6.394 1.555 -2.432 1.00 94.75 85 ALA A CA 1
ATOM 668 C C . ALA A 1 85 ? 6.243 2.271 -3.783 1.00 94.75 85 ALA A C 1
ATOM 670 O O . ALA A 1 85 ? 6.764 1.802 -4.795 1.00 94.75 85 ALA A O 1
ATOM 671 N N . PHE A 1 86 ? 5.605 3.444 -3.796 1.00 95.44 86 PHE A N 1
ATOM 672 C CA . PHE A 1 86 ? 5.459 4.258 -4.999 1.00 95.44 86 PHE A CA 1
ATOM 673 C C . PHE A 1 86 ? 6.817 4.684 -5.577 1.00 95.44 86 PHE A C 1
ATOM 675 O O . PHE A 1 86 ? 7.079 4.462 -6.760 1.00 95.44 86 PHE A O 1
ATOM 682 N N . TYR A 1 87 ? 7.716 5.227 -4.750 1.00 95.94 87 TYR A N 1
ATOM 683 C CA . TYR A 1 87 ? 9.062 5.599 -5.189 1.00 95.94 87 TYR A CA 1
ATOM 684 C C . TYR A 1 87 ? 9.853 4.390 -5.696 1.00 95.94 87 TYR A C 1
ATOM 686 O O . TYR A 1 87 ? 10.502 4.489 -6.737 1.00 95.94 87 TYR A O 1
ATOM 694 N N . ALA A 1 88 ? 9.770 3.242 -5.019 1.00 96.44 88 ALA A N 1
ATOM 695 C CA . ALA A 1 88 ? 10.447 2.020 -5.443 1.00 96.44 88 ALA A CA 1
ATOM 696 C C . ALA A 1 88 ? 9.988 1.556 -6.837 1.00 96.44 88 ALA A C 1
ATOM 698 O O . ALA A 1 88 ? 10.826 1.224 -7.677 1.00 96.44 88 ALA A O 1
ATOM 699 N N . VAL A 1 89 ? 8.679 1.591 -7.114 1.00 93.50 89 VAL A N 1
ATOM 700 C CA . VAL A 1 89 ? 8.118 1.230 -8.427 1.00 93.50 89 VAL A CA 1
ATOM 701 C C . VAL A 1 89 ? 8.583 2.198 -9.512 1.00 93.50 89 VAL A C 1
ATOM 703 O O . VAL A 1 89 ? 9.064 1.759 -10.556 1.00 93.50 89 VAL A O 1
ATOM 706 N N . VAL A 1 90 ? 8.510 3.508 -9.260 1.00 93.56 90 VAL A N 1
ATOM 707 C CA . VAL A 1 90 ? 8.930 4.526 -10.236 1.00 93.56 90 VAL A CA 1
ATOM 708 C C . VAL A 1 90 ? 10.420 4.398 -10.560 1.00 93.56 90 VAL A C 1
ATOM 710 O O . VAL A 1 90 ? 10.799 4.389 -11.732 1.00 93.56 90 VAL A O 1
ATOM 713 N N . ILE A 1 91 ? 11.271 4.244 -9.542 1.00 96.12 91 ILE A N 1
ATOM 714 C CA . ILE A 1 91 ? 12.716 4.055 -9.728 1.00 96.12 91 ILE A CA 1
ATOM 715 C C . ILE A 1 91 ? 12.990 2.760 -10.503 1.00 96.12 91 ILE A C 1
ATOM 717 O O . ILE A 1 91 ? 13.799 2.764 -11.432 1.00 96.12 91 ILE A O 1
ATOM 721 N N . SER A 1 92 ? 12.297 1.666 -10.170 1.00 94.06 92 SER A N 1
ATOM 722 C CA . SER A 1 92 ? 12.423 0.386 -10.875 1.00 94.06 92 SER A CA 1
ATOM 723 C C . SER A 1 92 ? 12.071 0.515 -12.359 1.00 94.06 92 SER A C 1
ATOM 725 O O . SER A 1 92 ? 12.854 0.093 -13.211 1.00 94.06 92 SER A O 1
ATOM 727 N N . TRP A 1 93 ? 10.953 1.169 -12.693 1.00 87.94 93 TRP A N 1
ATOM 728 C CA . TRP A 1 93 ? 10.557 1.413 -14.082 1.00 87.94 93 TRP A CA 1
ATOM 729 C C . TRP A 1 93 ? 11.601 2.217 -14.849 1.00 87.94 93 TRP A C 1
ATOM 731 O O . TRP A 1 93 ? 11.985 1.829 -15.951 1.00 87.94 93 TRP A O 1
ATOM 741 N N . VAL A 1 94 ? 12.104 3.304 -14.261 1.00 89.19 94 VAL A N 1
ATOM 742 C CA . VAL A 1 94 ? 13.137 4.134 -14.890 1.00 89.19 94 VAL A CA 1
ATOM 743 C C . VAL A 1 94 ? 14.409 3.322 -15.153 1.00 89.19 94 VAL A C 1
ATOM 745 O O . VAL A 1 94 ? 14.947 3.372 -16.260 1.00 89.19 94 VAL A O 1
ATOM 748 N N . LEU A 1 95 ? 14.865 2.522 -14.185 1.00 92.44 95 LEU A N 1
ATOM 749 C CA . LEU A 1 95 ? 16.046 1.668 -14.344 1.00 92.44 95 LEU A CA 1
ATOM 750 C C . LEU A 1 95 ? 15.860 0.606 -15.435 1.00 92.44 95 LEU A C 1
ATOM 752 O O . LEU A 1 95 ? 16.770 0.392 -16.238 1.00 92.44 95 LEU A O 1
ATOM 756 N N . ILE A 1 96 ? 14.686 -0.027 -15.504 1.00 86.81 96 ILE A N 1
ATOM 757 C CA . ILE A 1 96 ? 14.365 -1.015 -16.543 1.00 86.81 96 ILE A CA 1
ATOM 758 C C . ILE A 1 96 ? 14.346 -0.357 -17.926 1.00 86.81 96 ILE A C 1
ATOM 760 O O . ILE A 1 96 ? 14.925 -0.900 -18.866 1.00 86.81 96 ILE A O 1
ATOM 764 N N . LEU A 1 97 ? 13.739 0.826 -18.062 1.00 80.69 97 LEU A N 1
ATOM 765 C CA . LEU A 1 97 ? 13.711 1.561 -19.330 1.00 80.69 97 LEU A CA 1
ATOM 766 C C . LEU A 1 97 ? 15.118 1.949 -19.794 1.00 80.69 97 LEU A C 1
ATOM 768 O O . LEU A 1 97 ? 15.442 1.754 -20.965 1.00 80.69 97 LEU A O 1
ATOM 772 N N . ILE A 1 98 ? 15.969 2.435 -18.884 1.00 86.12 98 ILE A N 1
ATOM 773 C CA . ILE A 1 98 ? 17.376 2.734 -19.186 1.00 86.12 98 ILE A CA 1
ATOM 774 C C . ILE A 1 98 ? 18.109 1.467 -19.636 1.00 86.12 98 ILE A C 1
ATOM 776 O O . ILE A 1 98 ? 18.815 1.491 -20.646 1.00 86.12 98 ILE A O 1
ATOM 780 N N . TYR A 1 99 ? 17.923 0.352 -18.925 1.00 85.88 99 TYR A N 1
ATOM 781 C CA . TYR A 1 99 ? 18.544 -0.923 -19.277 1.00 85.88 99 TYR A CA 1
ATOM 782 C C . TYR A 1 99 ? 18.133 -1.383 -20.678 1.00 85.88 99 TYR A C 1
ATOM 784 O O . TYR A 1 99 ? 18.992 -1.709 -21.497 1.00 85.88 99 TYR A O 1
ATOM 792 N N . ILE A 1 100 ? 16.833 -1.366 -20.984 1.00 78.62 100 ILE A N 1
ATOM 793 C CA . ILE A 1 100 ? 16.316 -1.777 -22.292 1.00 78.62 100 ILE A CA 1
ATOM 794 C C . ILE A 1 100 ? 16.844 -0.850 -23.392 1.00 78.62 100 ILE A C 1
ATOM 796 O O . ILE A 1 100 ? 17.285 -1.346 -24.428 1.00 78.62 100 ILE A O 1
ATOM 800 N N . ALA A 1 101 ? 16.863 0.466 -23.158 1.00 77.62 101 ALA A N 1
ATOM 801 C CA . ALA A 1 101 ? 17.349 1.453 -24.123 1.00 77.62 101 ALA A CA 1
ATOM 802 C C . ALA A 1 101 ? 18.829 1.258 -24.489 1.00 77.62 101 ALA A C 1
ATOM 804 O O . ALA A 1 101 ? 19.203 1.454 -25.641 1.00 77.62 101 ALA A O 1
ATOM 805 N N . PHE A 1 102 ? 19.668 0.848 -23.532 1.00 81.62 102 PHE A N 1
ATOM 806 C CA . PHE A 1 102 ? 21.078 0.542 -23.797 1.00 81.62 102 PHE A CA 1
ATOM 807 C C . PHE A 1 102 ? 21.288 -0.855 -24.395 1.00 81.62 102 PHE A C 1
ATOM 809 O O . PHE A 1 102 ? 22.276 -1.097 -25.088 1.00 81.62 102 PHE A O 1
ATOM 816 N N . ARG A 1 103 ? 20.392 -1.800 -24.096 1.00 83.38 103 ARG A N 1
ATOM 817 C CA . ARG A 1 103 ? 20.560 -3.217 -24.436 1.00 83.38 103 ARG A CA 1
ATOM 818 C C . ARG A 1 103 ? 19.988 -3.600 -25.802 1.00 83.38 103 ARG A C 1
ATOM 820 O O . ARG A 1 103 ? 20.503 -4.552 -26.398 1.00 83.38 103 ARG A O 1
ATOM 827 N N . PHE A 1 104 ? 18.938 -2.920 -26.264 1.00 70.75 104 PHE A N 1
ATOM 828 C CA . PHE A 1 104 ? 18.142 -3.294 -27.436 1.00 70.75 104 PHE A CA 1
ATOM 829 C C . PHE A 1 104 ? 18.048 -2.175 -28.479 1.00 70.75 104 PHE A C 1
ATOM 831 O O . PHE A 1 104 ? 18.127 -0.991 -28.167 1.00 70.75 104 PHE A O 1
ATOM 838 N N . GLU A 1 105 ? 17.816 -2.555 -29.739 1.00 72.62 105 GLU A N 1
ATOM 839 C CA . GLU A 1 105 ? 17.461 -1.600 -30.788 1.00 72.62 105 GLU A CA 1
ATOM 840 C C . GLU A 1 105 ? 16.093 -0.963 -30.495 1.00 72.62 105 GLU A C 1
ATOM 842 O O . GLU A 1 105 ? 15.147 -1.638 -30.088 1.00 72.62 105 GLU A O 1
ATOM 847 N N . PHE A 1 106 ? 15.963 0.340 -30.757 1.00 71.12 106 PHE A N 1
ATOM 848 C CA . PHE A 1 106 ? 14.793 1.161 -30.407 1.00 71.12 106 PHE A CA 1
ATOM 849 C C . PHE A 1 106 ? 13.439 0.532 -30.803 1.00 71.12 106 PHE A C 1
ATOM 851 O O . PHE A 1 106 ? 12.441 0.683 -30.101 1.00 71.12 106 PHE A O 1
ATOM 858 N N . LYS A 1 107 ? 13.404 -0.234 -31.903 1.00 77.12 107 LYS A N 1
ATOM 859 C CA . LYS A 1 107 ? 12.202 -0.920 -32.399 1.00 77.12 107 LYS A CA 1
ATOM 860 C C . LYS A 1 107 ? 11.689 -2.024 -31.467 1.00 77.12 107 LYS A C 1
ATOM 862 O O . LYS A 1 107 ? 10.481 -2.111 -31.262 1.00 77.12 107 LYS A O 1
ATOM 867 N N . SER A 1 108 ? 12.562 -2.861 -30.906 1.00 76.25 108 SER A N 1
ATOM 868 C CA . SER A 1 108 ? 12.135 -3.952 -30.015 1.00 76.25 108 SER A CA 1
ATOM 869 C C . SER A 1 108 ? 11.806 -3.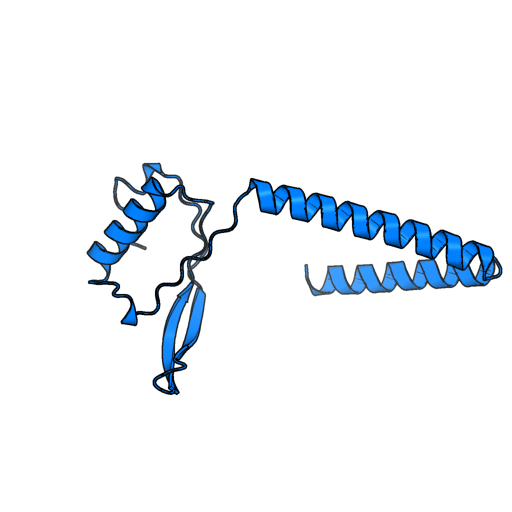452 -28.606 1.00 76.25 108 SER A C 1
ATOM 871 O O . SER A 1 108 ? 10.892 -3.982 -27.977 1.00 76.25 108 SER A O 1
ATOM 873 N N . GLY A 1 109 ? 12.458 -2.377 -28.147 1.00 76.81 109 GLY A N 1
ATOM 874 C CA . GLY A 1 109 ? 12.126 -1.716 -26.880 1.00 76.81 109 GLY A CA 1
ATOM 875 C C . GLY A 1 109 ? 10.713 -1.118 -26.860 1.00 76.81 109 GLY A C 1
ATOM 876 O O . GLY A 1 109 ? 9.966 -1.338 -25.909 1.00 76.81 109 GLY A O 1
ATOM 877 N N . VAL A 1 110 ? 10.307 -0.424 -27.933 1.00 78.94 110 VAL A N 1
ATOM 878 C CA . VAL A 1 110 ? 8.951 0.154 -28.044 1.00 78.94 110 VAL A CA 1
ATOM 879 C C . VAL A 1 110 ? 7.875 -0.937 -28.107 1.00 78.94 110 VAL A C 1
ATOM 881 O O . VAL A 1 110 ? 6.832 -0.799 -27.469 1.00 78.94 110 VAL A O 1
ATOM 884 N N . ALA A 1 111 ? 8.132 -2.044 -28.813 1.00 83.75 111 ALA A N 1
ATOM 885 C CA . ALA A 1 111 ? 7.210 -3.181 -28.853 1.00 83.75 111 ALA A CA 1
ATOM 886 C C . ALA A 1 111 ? 7.017 -3.822 -27.463 1.00 83.75 111 ALA A C 1
ATOM 888 O O . ALA A 1 111 ? 5.887 -4.117 -27.078 1.00 83.75 111 ALA A O 1
ATOM 889 N N . GLY A 1 112 ? 8.097 -3.978 -26.687 1.00 81.06 112 GLY A N 1
ATOM 890 C CA . GLY A 1 112 ? 8.032 -4.484 -25.312 1.00 81.06 112 GLY A CA 1
ATOM 891 C C . GLY A 1 112 ? 7.295 -3.544 -24.352 1.00 81.06 112 GLY A C 1
ATOM 892 O O . GLY A 1 112 ? 6.510 -4.004 -23.527 1.00 81.06 112 GLY A O 1
ATOM 893 N N . LEU A 1 113 ? 7.482 -2.227 -24.493 1.00 81.94 113 LEU A N 1
ATOM 894 C CA . LEU A 1 113 ? 6.765 -1.239 -23.682 1.00 81.94 113 LEU A CA 1
ATOM 895 C C . LEU A 1 113 ? 5.250 -1.285 -23.930 1.00 81.94 113 LEU A C 1
ATOM 897 O O . LEU A 1 113 ? 4.472 -1.265 -22.979 1.00 81.94 113 LEU A O 1
ATOM 901 N N . LEU A 1 114 ? 4.826 -1.383 -25.195 1.00 87.00 114 LEU A N 1
ATOM 902 C CA . LEU A 1 114 ? 3.408 -1.503 -25.548 1.00 87.00 114 LEU A CA 1
ATOM 903 C C . LEU A 1 114 ? 2.785 -2.799 -25.012 1.00 87.00 114 LEU A C 1
ATOM 905 O O . LEU A 1 114 ? 1.657 -2.766 -24.521 1.00 87.00 114 LEU A O 1
ATOM 909 N N . ALA A 1 115 ? 3.521 -3.914 -25.058 1.00 88.69 115 ALA A N 1
ATOM 910 C CA . ALA A 1 115 ? 3.077 -5.179 -24.474 1.00 88.69 115 ALA A CA 1
ATOM 911 C C . ALA A 1 115 ? 2.887 -5.071 -22.950 1.00 88.69 115 ALA A C 1
ATOM 913 O O . ALA A 1 115 ? 1.857 -5.488 -22.431 1.00 88.69 115 ALA A O 1
ATOM 914 N N . LEU A 1 116 ? 3.821 -4.424 -22.241 1.00 86.69 116 LEU A N 1
ATOM 915 C CA . LEU A 1 116 ? 3.709 -4.209 -20.793 1.00 86.69 116 LEU A CA 1
ATOM 916 C C . LEU A 1 116 ? 2.512 -3.330 -20.413 1.00 86.69 116 LEU A C 1
ATOM 918 O O . LEU A 1 116 ? 1.819 -3.623 -19.442 1.00 86.69 116 LEU A O 1
ATOM 922 N N . ILE A 1 117 ? 2.245 -2.265 -21.175 1.00 90.00 117 ILE A N 1
ATOM 923 C CA . ILE A 1 117 ? 1.070 -1.412 -20.942 1.00 90.00 117 ILE A CA 1
ATOM 924 C C . ILE A 1 117 ? -0.219 -2.225 -21.112 1.00 90.00 117 ILE A C 1
ATOM 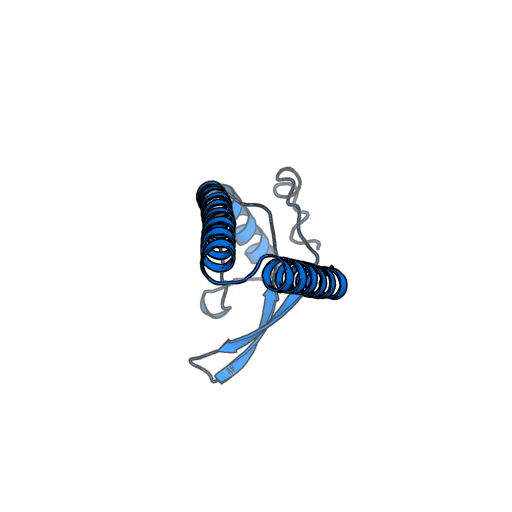926 O O . ILE A 1 117 ? -1.123 -2.113 -20.286 1.00 90.00 117 ILE A O 1
ATOM 930 N N . HIS A 1 118 ? -0.298 -3.057 -22.154 1.00 92.06 118 HIS A N 1
ATOM 931 C CA . HIS A 1 118 ? -1.446 -3.934 -22.381 1.00 92.06 118 HIS A CA 1
ATOM 932 C C . HIS A 1 118 ? -1.669 -4.912 -21.214 1.00 92.06 118 HIS A C 1
ATOM 934 O O . HIS A 1 118 ? -2.802 -5.042 -20.749 1.00 92.06 118 HIS A O 1
ATOM 940 N N . ASP A 1 119 ? -0.610 -5.548 -20.704 1.00 88.81 119 ASP A N 1
ATOM 941 C CA . ASP A 1 119 ? -0.708 -6.496 -19.584 1.00 88.81 119 ASP A CA 1
ATOM 942 C C . ASP A 1 119 ? -1.222 -5.826 -18.302 1.00 88.81 119 ASP A C 1
ATOM 944 O O . ASP A 1 119 ? -2.105 -6.358 -17.627 1.00 88.81 119 ASP A O 1
ATOM 948 N N . VAL A 1 120 ? -0.735 -4.621 -17.989 1.00 90.81 120 VAL A N 1
ATOM 949 C CA . VAL A 1 120 ? -1.192 -3.863 -16.813 1.00 90.81 120 VAL A CA 1
ATOM 950 C C . VAL A 1 120 ? -2.657 -3.442 -16.951 1.00 90.81 120 VAL A C 1
ATOM 952 O O . VAL A 1 120 ? -3.413 -3.554 -15.986 1.00 90.81 120 VAL A O 1
ATOM 955 N N . LEU A 1 121 ? -3.087 -3.002 -18.139 1.00 92.75 121 LEU A N 1
ATOM 956 C CA . LEU A 1 121 ? -4.488 -2.641 -18.392 1.00 92.75 121 LEU A CA 1
ATOM 957 C C . LEU A 1 121 ? -5.431 -3.829 -18.196 1.00 92.75 121 LEU A C 1
ATOM 959 O O . LEU A 1 121 ? -6.507 -3.660 -17.625 1.00 92.75 121 LEU A O 1
ATOM 963 N N . TRP A 1 122 ? -5.022 -5.025 -18.623 1.00 94.69 122 TRP A N 1
ATOM 964 C CA . TRP A 1 122 ? -5.800 -6.242 -18.404 1.00 94.69 122 TRP A CA 1
ATOM 965 C C . TRP A 1 122 ? -5.940 -6.587 -16.926 1.00 94.69 122 TRP A C 1
ATOM 967 O O . TRP A 1 122 ? -7.044 -6.884 -16.476 1.00 94.69 122 TRP A O 1
ATOM 977 N N . ILE A 1 123 ? -4.848 -6.518 -16.160 1.00 93.44 123 ILE A N 1
ATOM 978 C CA . ILE A 1 123 ? -4.888 -6.801 -14.721 1.00 93.44 123 ILE A CA 1
ATOM 979 C C . ILE A 1 123 ? -5.806 -5.797 -14.018 1.00 93.44 123 ILE A C 1
ATOM 981 O O . ILE A 1 123 ? -6.696 -6.200 -13.278 1.00 93.44 123 ILE A O 1
ATOM 985 N N . ILE A 1 124 ? -5.651 -4.499 -14.287 1.00 91.56 124 ILE A N 1
ATOM 986 C CA . ILE A 1 124 ? -6.504 -3.479 -13.664 1.00 91.56 124 ILE A CA 1
ATOM 987 C C . ILE A 1 124 ? -7.969 -3.686 -14.064 1.00 91.56 124 ILE A C 1
ATOM 989 O O . ILE A 1 124 ? -8.834 -3.641 -13.202 1.00 91.56 124 ILE A O 1
ATOM 993 N N . GLY A 1 125 ? -8.259 -3.961 -15.338 1.00 89.88 125 GLY A N 1
ATOM 994 C CA . GLY A 1 125 ? -9.633 -4.142 -15.814 1.00 89.88 125 GLY A CA 1
ATOM 995 C C . GLY A 1 125 ? -10.347 -5.376 -15.255 1.00 89.88 125 GLY A C 1
ATOM 996 O O . GLY A 1 125 ? -11.568 -5.365 -15.157 1.00 89.88 125 GLY A O 1
ATOM 997 N N . VAL A 1 126 ? -9.618 -6.434 -14.892 1.00 92.50 126 VAL A N 1
ATOM 998 C CA . VAL A 1 126 ? -10.207 -7.651 -14.302 1.00 92.50 126 VAL A CA 1
ATOM 999 C C . VAL A 1 126 ? -10.443 -7.511 -12.795 1.00 92.50 126 VAL A C 1
ATOM 1001 O O . VAL A 1 126 ? -11.365 -8.130 -12.270 1.00 92.50 126 VAL A O 1
ATOM 1004 N N . PHE A 1 127 ? -9.608 -6.734 -12.100 1.00 86.81 127 PHE A N 1
ATOM 1005 C CA . PHE A 1 127 ? -9.646 -6.584 -10.639 1.00 86.81 127 PHE A CA 1
ATOM 1006 C C . PHE A 1 127 ? -10.314 -5.283 -10.145 1.00 86.81 127 PHE A C 1
ATOM 1008 O O . PHE A 1 127 ? -10.409 -5.098 -8.931 1.00 86.81 127 PHE A O 1
ATOM 1015 N N . ALA A 1 128 ? -10.735 -4.391 -11.048 1.00 71.25 128 ALA A N 1
ATOM 1016 C CA . ALA A 1 128 ? -11.501 -3.174 -10.747 1.00 71.25 128 ALA A CA 1
ATOM 1017 C C . ALA A 1 128 ? -13.004 -3.456 -10.617 1.00 71.25 128 ALA A C 1
ATOM 1019 O O . ALA A 1 128 ? -13.630 -2.816 -9.742 1.00 71.25 128 ALA A O 1
#

Solvent-accessible surface area (backbone atoms only — not comparable to full-atom values): 7888 Å² total; per-residue (Å²): 114,78,57,66,65,39,82,79,46,60,78,60,71,68,60,63,56,84,72,39,84,38,76,48,69,40,90,86,75,72,43,83,44,84,47,73,45,75,54,64,63,88,64,54,79,68,55,45,52,51,52,51,53,38,46,28,72,63,75,42,88,76,44,79,91,72,62,81,79,87,86,83,73,59,70,67,61,54,51,51,51,51,52,52,52,50,53,52,51,55,52,50,52,54,52,51,50,54,49,41,64,76,74,42,60,73,71,63,45,53,54,51,52,54,52,51,53,52,54,52,51,51,54,50,70,75,75,110

Secondary structure (DSSP, 8-state):
-TTT--HHHHTTT--PPPPEEEEEE-TTT--EEEEEE---S---HHHHHHHHHHHHHHHS---GGG--------HHHHHHHHHHHHHHHHHHHHHHHHHHHHHS-HHHHHHHHHHHHHHHHHHHHHH-

Foldseek 3Di:
DVLCPDPVNVVVPWPKDDWDWDWDQDPVPRDIDIDIDIDTPADDPVRVVVSQVSVCVVPNPCDVVVVDDDDHDDPVVVVVVVVVVVVVVVVVVVVVLVVCVVPDDPVVSVVVVVVVVVVVVVVVVVVD

Nearest PDB structures (foldseek):
  4uce-assembly1_A  TM=4.194E-01  e=3.025E-01  Human respiratory syncytial virus A2
  4uca-assembly2_B  TM=4.183E-01  e=8.268E-01  Human respiratory syncytial virus A2
  4uca-assembly1_A  TM=4.188E-01  e=9.983E-01  Human respiratory syncytial virus A2
  4uc8-assembly2_A  TM=4.198E-01  e=1.367E+00  Human respiratory syncytial virus A2
  4uc7-assembly1_A  TM=3.626E-01  e=9.375E-01  Human respiratory syncytial virus A2

Sequence (128 aa):
MAALDTEELRNLDLEVGPPQPYNYVDPQTGGQKYGVLIHTRFLNQQEEKLVITALEKAFGEIDEESGLQVNQVEPVIGKELLFNAFYAVVISWVLILIYIAFRFEFKSGVAGLLALIHDVLWIIGVFA